Protein AF-A0A192H690-F1 (afdb_monomer)

Structure (mmCIF, N/CA/C/O backbone):
data_AF-A0A192H690-F1
#
_entry.id   AF-A0A192H690-F1
#
loop_
_atom_site.group_PDB
_atom_site.id
_atom_site.type_symbol
_atom_site.label_atom_id
_atom_site.label_alt_id
_atom_site.label_comp_id
_atom_site.label_asym_id
_atom_site.label_entity_id
_atom_site.label_seq_id
_atom_site.pdbx_PDB_ins_code
_atom_site.Cartn_x
_atom_site.Cartn_y
_atom_site.Cartn_z
_atom_site.occupancy
_atom_site.B_iso_or_equiv
_atom_site.auth_seq_id
_atom_site.auth_comp_id
_atom_site.auth_asym_id
_atom_site.auth_atom_id
_atom_site.pdbx_PDB_model_num
ATOM 1 N N . MET A 1 1 ? 21.397 -5.443 -20.633 1.00 35.94 1 MET A N 1
ATOM 2 C CA . MET A 1 1 ? 21.338 -4.663 -19.379 1.00 35.94 1 MET A CA 1
ATOM 3 C C . MET A 1 1 ? 19.950 -4.040 -19.3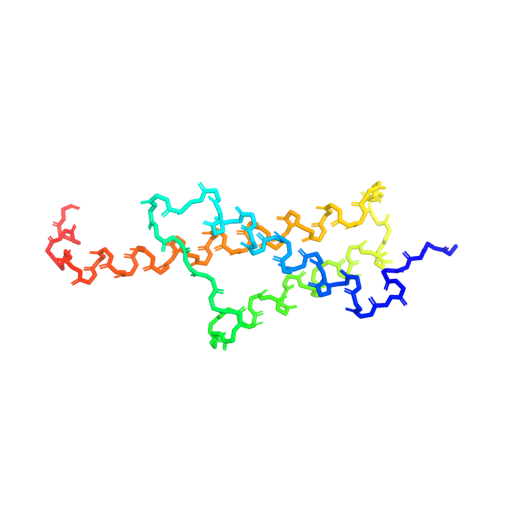19 1.00 35.94 1 MET A C 1
ATOM 5 O O . MET A 1 1 ? 19.660 -3.181 -20.136 1.00 35.94 1 MET A O 1
ATOM 9 N N . VAL A 1 2 ? 19.044 -4.580 -18.500 1.00 40.72 2 VAL A N 1
ATOM 10 C CA . VAL A 1 2 ? 17.648 -4.103 -18.426 1.00 40.72 2 VAL A CA 1
ATOM 11 C C . VAL A 1 2 ? 17.633 -2.851 -17.542 1.00 40.72 2 VAL A C 1
ATOM 13 O O . VAL A 1 2 ? 18.245 -2.898 -16.472 1.00 40.72 2 VAL A O 1
ATOM 16 N N . PRO A 1 3 ? 17.016 -1.729 -17.955 1.00 48.59 3 PRO A N 1
ATOM 17 C CA . PRO A 1 3 ? 17.029 -0.522 -17.147 1.00 48.59 3 PRO A CA 1
ATOM 18 C C . PRO A 1 3 ? 16.196 -0.772 -15.885 1.00 48.59 3 PRO A C 1
ATOM 20 O O . PRO A 1 3 ? 14.987 -0.986 -15.946 1.00 48.59 3 PRO A O 1
ATOM 23 N N . TYR A 1 4 ? 16.855 -0.759 -14.725 1.00 55.16 4 TYR A N 1
ATOM 24 C CA . TYR A 1 4 ? 16.193 -0.470 -13.451 1.00 55.16 4 TYR A CA 1
ATOM 25 C C . TYR A 1 4 ? 15.388 0.828 -13.607 1.00 55.16 4 TYR A C 1
ATOM 27 O O . TYR A 1 4 ? 15.786 1.646 -14.435 1.00 55.16 4 TYR A O 1
ATOM 35 N N . PRO A 1 5 ? 14.309 1.070 -12.837 1.00 56.00 5 PRO A N 1
ATOM 36 C CA . PRO A 1 5 ? 13.691 2.396 -12.806 1.00 56.00 5 PRO A CA 1
ATOM 37 C C . PRO A 1 5 ? 14.802 3.423 -12.550 1.00 56.00 5 PRO A C 1
ATOM 39 O O . PRO A 1 5 ? 15.410 3.440 -11.481 1.00 56.00 5 PRO A O 1
ATOM 42 N N . THR A 1 6 ? 15.158 4.186 -13.584 1.00 54.06 6 THR A N 1
ATOM 43 C CA . THR A 1 6 ? 16.462 4.861 -13.702 1.00 54.06 6 THR A CA 1
ATOM 44 C C . THR A 1 6 ? 16.572 6.089 -12.805 1.00 54.06 6 THR A C 1
ATOM 46 O O . THR A 1 6 ? 17.619 6.728 -12.758 1.00 54.06 6 THR A O 1
ATOM 49 N N . THR A 1 7 ? 15.512 6.414 -12.059 1.00 59.72 7 THR A N 1
ATOM 50 C CA . THR A 1 7 ? 15.476 7.529 -11.117 1.00 59.72 7 THR A CA 1
ATOM 51 C C . THR A 1 7 ? 14.605 7.200 -9.900 1.00 59.72 7 THR A C 1
ATOM 53 O O . THR A 1 7 ? 13.549 6.571 -10.010 1.00 59.72 7 THR A O 1
ATOM 56 N N . ASN A 1 8 ? 15.008 7.696 -8.725 1.00 65.06 8 ASN A N 1
ATOM 57 C CA . ASN A 1 8 ? 14.191 7.666 -7.502 1.00 65.06 8 ASN A CA 1
ATOM 58 C C . ASN A 1 8 ? 12.798 8.303 -7.708 1.00 65.06 8 ASN A C 1
ATOM 60 O O . ASN A 1 8 ? 11.843 7.940 -7.023 1.00 65.06 8 ASN A O 1
ATOM 64 N N . ALA A 1 9 ? 12.670 9.208 -8.685 1.00 71.12 9 ALA A N 1
ATOM 65 C CA . ALA A 1 9 ? 11.421 9.865 -9.051 1.00 71.12 9 ALA A CA 1
ATOM 66 C C . ALA A 1 9 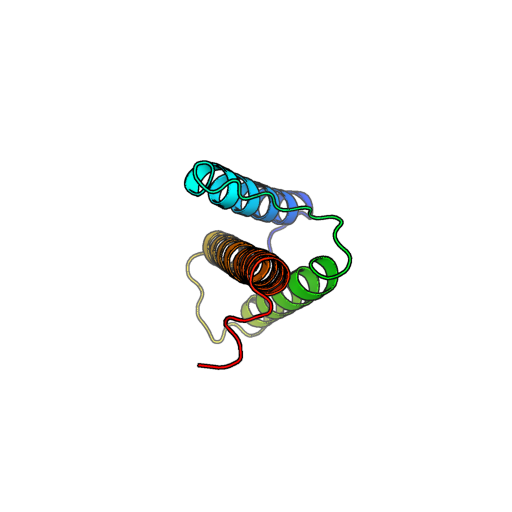? 10.369 8.895 -9.621 1.00 71.12 9 ALA A C 1
ATOM 68 O O . ALA A 1 9 ? 9.202 8.986 -9.245 1.00 71.12 9 ALA A O 1
ATOM 69 N N . ALA A 1 10 ? 10.763 7.928 -10.460 1.00 75.44 10 ALA A N 1
ATOM 70 C CA . ALA A 1 10 ? 9.830 6.951 -11.032 1.00 75.44 10 ALA A CA 1
ATOM 71 C C . ALA A 1 10 ? 9.238 6.024 -9.953 1.00 75.44 10 ALA A C 1
ATOM 73 O O . ALA A 1 10 ? 8.028 5.814 -9.893 1.00 75.44 10 ALA A O 1
ATOM 74 N N . LEU A 1 11 ? 10.079 5.533 -9.033 1.00 81.50 11 LEU A N 1
ATOM 75 C CA . LEU A 1 11 ? 9.648 4.732 -7.878 1.00 81.50 11 LEU A CA 1
ATOM 76 C C . LEU A 1 11 ? 8.612 5.478 -7.033 1.00 81.50 11 LEU A C 1
ATOM 78 O O . LEU A 1 11 ? 7.556 4.931 -6.716 1.00 81.50 11 LEU A O 1
ATOM 82 N N . HIS A 1 12 ? 8.909 6.734 -6.696 1.00 85.69 12 HIS A N 1
ATOM 83 C CA . HIS A 1 12 ? 8.014 7.574 -5.913 1.00 85.69 12 HIS A CA 1
ATOM 84 C C . HIS A 1 12 ? 6.678 7.803 -6.636 1.00 85.69 12 HIS A C 1
ATOM 86 O O . HIS A 1 12 ? 5.618 7.642 -6.033 1.00 85.69 12 HIS A O 1
ATOM 92 N N . TRP A 1 13 ? 6.714 8.079 -7.943 1.00 86.75 13 TRP A N 1
ATOM 93 C CA . TRP A 1 13 ? 5.515 8.284 -8.754 1.00 86.75 13 TRP A CA 1
ATOM 94 C C . TRP A 1 13 ? 4.586 7.060 -8.763 1.00 86.75 13 TRP A C 1
ATOM 96 O O . TRP A 1 13 ? 3.387 7.206 -8.529 1.00 86.75 13 TRP A O 1
ATOM 106 N N . HIS A 1 14 ? 5.114 5.843 -8.948 1.00 88.88 14 HIS A N 1
ATOM 107 C CA . HIS A 1 14 ? 4.286 4.628 -8.938 1.00 88.88 14 HIS A CA 1
ATOM 108 C C . HIS A 1 14 ? 3.646 4.354 -7.573 1.00 88.88 14 HIS A C 1
ATOM 110 O O . HIS A 1 14 ? 2.499 3.909 -7.517 1.00 88.88 14 HIS A O 1
ATOM 116 N N . ILE A 1 15 ? 4.363 4.630 -6.479 1.00 90.88 15 ILE A N 1
ATOM 117 C CA . ILE A 1 15 ? 3.845 4.480 -5.112 1.00 90.88 15 ILE A CA 1
ATOM 118 C C . ILE A 1 15 ? 2.703 5.469 -4.869 1.00 90.88 15 ILE A C 1
ATOM 120 O O . ILE A 1 15 ? 1.630 5.071 -4.415 1.00 90.88 15 ILE A O 1
ATOM 124 N N . LEU A 1 16 ? 2.906 6.744 -5.214 1.00 93.88 16 LEU A N 1
ATOM 125 C CA . LEU A 1 16 ? 1.876 7.772 -5.070 1.00 93.88 16 LEU A CA 1
ATOM 126 C C . LEU A 1 16 ? 0.651 7.486 -5.943 1.00 93.88 16 LEU A C 1
ATOM 128 O O . LEU A 1 16 ? -0.479 7.655 -5.491 1.00 93.88 16 LEU A O 1
ATOM 132 N N . ASN A 1 17 ? 0.854 7.007 -7.171 1.00 93.19 17 ASN A N 1
ATOM 133 C CA . ASN A 1 17 ? -0.244 6.654 -8.064 1.00 93.19 17 ASN A CA 1
ATOM 134 C C . ASN A 1 17 ? -1.035 5.440 -7.536 1.00 93.19 17 ASN A C 1
ATOM 136 O O . ASN A 1 17 ? -2.266 5.434 -7.553 1.00 93.19 17 ASN A O 1
ATOM 140 N N . ALA A 1 18 ? -0.343 4.429 -6.997 1.00 94.56 18 ALA A N 1
ATOM 141 C CA . ALA A 1 18 ? -0.983 3.284 -6.352 1.00 94.56 18 ALA A CA 1
ATOM 142 C C . ALA A 1 18 ? -1.842 3.713 -5.153 1.00 94.56 18 ALA A C 1
ATOM 144 O O . ALA A 1 18 ? -2.990 3.276 -5.049 1.00 94.56 18 ALA A O 1
ATOM 145 N N . LYS A 1 19 ? -1.316 4.607 -4.302 1.00 95.19 19 LYS A N 1
ATOM 146 C CA . LYS A 1 19 ? -2.059 5.231 -3.197 1.00 95.19 19 LYS A CA 1
ATOM 147 C C . LYS A 1 19 ? -3.310 5.936 -3.713 1.00 95.19 19 LYS A C 1
ATOM 149 O O . LYS A 1 19 ? -4.412 5.602 -3.289 1.00 95.19 19 LYS A O 1
ATOM 154 N N . TYR A 1 20 ? -3.140 6.854 -4.665 1.00 95.06 20 TYR A N 1
ATOM 155 C CA . TYR A 1 20 ? -4.239 7.640 -5.223 1.00 95.06 20 TYR A CA 1
ATOM 156 C C . TYR A 1 20 ? -5.361 6.751 -5.764 1.00 95.06 20 TYR A C 1
ATOM 158 O O . TYR A 1 20 ? -6.533 7.021 -5.517 1.00 95.06 20 TYR A O 1
ATOM 166 N N . ARG A 1 21 ? -5.029 5.664 -6.474 1.00 93.69 21 ARG A N 1
ATOM 167 C CA . ARG A 1 21 ? -6.053 4.753 -6.998 1.00 93.69 21 ARG A CA 1
ATOM 168 C C . ARG A 1 21 ? -6.808 4.023 -5.891 1.00 93.69 21 ARG A C 1
ATOM 170 O O . ARG A 1 21 ? -8.018 3.884 -6.020 1.00 93.69 21 ARG A O 1
ATOM 177 N N . VAL A 1 22 ? -6.125 3.559 -4.845 1.00 94.06 22 VAL A N 1
ATOM 178 C CA . VAL A 1 22 ? -6.773 2.870 -3.716 1.00 94.06 22 VAL A CA 1
ATOM 179 C C . VAL A 1 22 ? -7.720 3.823 -2.980 1.00 94.06 22 VAL A C 1
ATOM 181 O O . VAL A 1 22 ? -8.893 3.497 -2.821 1.00 94.06 22 VAL A O 1
ATOM 184 N N . GLU A 1 23 ? -7.259 5.026 -2.634 1.00 95.12 23 GLU A N 1
ATOM 185 C CA . GLU A 1 23 ? -8.087 6.043 -1.962 1.00 95.12 23 GLU A CA 1
ATOM 186 C C . GLU A 1 23 ? -9.267 6.495 -2.835 1.00 95.12 23 GLU A C 1
ATOM 188 O O . GLU A 1 23 ? -10.387 6.639 -2.355 1.00 95.12 23 GLU A O 1
ATOM 193 N N . LYS A 1 24 ? -9.046 6.689 -4.142 1.00 95.25 24 LYS A N 1
ATOM 194 C CA . LYS A 1 24 ? -10.107 7.096 -5.072 1.00 95.25 24 LYS A CA 1
ATOM 195 C C . LYS A 1 24 ? -11.166 6.012 -5.264 1.00 95.25 24 LYS A C 1
ATOM 197 O O . LYS A 1 24 ? -12.346 6.341 -5.335 1.00 95.25 24 LYS A O 1
ATOM 202 N N . TYR A 1 25 ? -10.749 4.755 -5.422 1.00 92.75 25 TYR A N 1
ATOM 203 C CA . TYR A 1 25 ? -11.657 3.647 -5.731 1.00 92.75 25 TYR A CA 1
ATOM 204 C C . TYR A 1 25 ? -12.508 3.240 -4.526 1.00 92.75 25 TYR A C 1
ATOM 206 O O . TYR A 1 25 ? -13.634 2.799 -4.707 1.00 92.75 25 TYR A O 1
ATOM 214 N N . HIS A 1 26 ? -11.983 3.431 -3.318 1.00 91.38 26 HIS A N 1
ATOM 215 C CA . HIS A 1 26 ? -12.647 3.080 -2.066 1.00 91.38 26 HIS A CA 1
ATOM 216 C C . HIS A 1 26 ? -13.009 4.323 -1.235 1.00 91.38 26 HIS A C 1
ATOM 218 O O . HIS A 1 26 ? -12.996 4.316 -0.002 1.00 91.38 2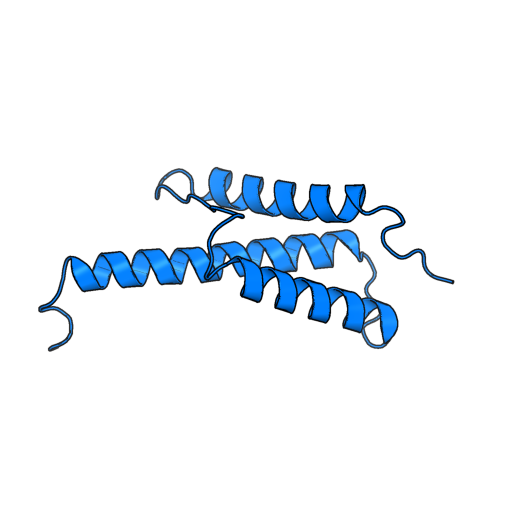6 HIS A O 1
ATOM 224 N N . LYS A 1 27 ? -13.295 5.434 -1.920 1.00 91.81 27 LYS A N 1
ATOM 225 C CA . LYS A 1 27 ? -13.653 6.705 -1.281 1.00 91.81 27 LYS A CA 1
ATOM 226 C C . LYS A 1 27 ? -14.960 6.597 -0.489 1.00 91.81 27 LYS A C 1
ATOM 228 O O . LYS A 1 27 ? -15.123 7.272 0.521 1.00 91.81 27 LYS A O 1
ATOM 233 N N . ASP A 1 28 ? -15.878 5.763 -0.960 1.00 92.44 28 ASP A N 1
ATOM 234 C CA . ASP A 1 28 ? -17.182 5.475 -0.364 1.00 92.44 28 ASP A CA 1
ATOM 235 C C . ASP A 1 28 ? -17.080 4.890 1.050 1.00 92.44 28 ASP A C 1
ATOM 237 O O . ASP A 1 28 ? -17.887 5.232 1.910 1.00 92.44 28 ASP A O 1
ATOM 241 N N . ILE A 1 29 ? -16.049 4.084 1.309 1.00 89.75 29 ILE A N 1
ATOM 242 C CA . ILE A 1 29 ? -15.772 3.496 2.629 1.00 89.75 29 ILE A CA 1
ATOM 243 C C . ILE A 1 29 ? -14.702 4.268 3.418 1.00 89.75 29 ILE A C 1
ATOM 245 O O . ILE A 1 29 ? -14.233 3.793 4.450 1.00 89.75 29 ILE A O 1
ATOM 249 N N . GLY A 1 30 ? -14.297 5.449 2.939 1.00 91.44 30 GLY A N 1
ATOM 250 C CA . GLY A 1 30 ? -13.395 6.347 3.659 1.00 91.44 30 GLY A CA 1
ATOM 251 C C . GLY A 1 30 ? -11.936 5.888 3.741 1.00 91.44 30 GLY A C 1
ATOM 252 O O . GLY A 1 30 ? -11.275 6.195 4.730 1.00 91.44 30 GLY A O 1
ATOM 253 N N . VAL A 1 31 ? -11.413 5.170 2.738 1.00 93.31 31 VAL A N 1
ATOM 254 C CA . VAL A 1 31 ? -10.001 4.736 2.746 1.00 93.31 31 VAL A CA 1
ATOM 255 C C . VAL A 1 31 ? -9.041 5.922 2.748 1.00 93.31 31 VAL A C 1
ATOM 257 O O . VAL A 1 31 ? -9.080 6.761 1.846 1.00 93.31 31 VAL A O 1
ATOM 260 N N . ILE A 1 32 ? -8.119 5.934 3.714 1.00 93.88 32 ILE A N 1
ATOM 261 C CA . ILE A 1 32 ? -7.027 6.910 3.817 1.00 93.88 32 ILE A CA 1
ATOM 262 C C . ILE A 1 32 ? -5.714 6.160 4.052 1.00 93.88 32 ILE A C 1
ATOM 264 O O . ILE A 1 32 ? -5.618 5.341 4.963 1.00 93.88 32 ILE A O 1
ATOM 268 N N . ILE A 1 33 ? -4.686 6.439 3.245 1.00 95.56 33 ILE A N 1
ATOM 269 C CA . ILE A 1 33 ? -3.382 5.769 3.348 1.00 95.56 33 ILE A CA 1
ATOM 270 C C . ILE A 1 33 ? -2.303 6.763 3.828 1.00 95.56 33 ILE A C 1
ATOM 272 O O . ILE A 1 33 ? -1.719 7.483 3.009 1.00 95.56 33 ILE A O 1
ATOM 276 N N . PRO A 1 34 ? -1.994 6.809 5.135 1.00 94.62 34 PRO A N 1
ATOM 277 C CA . PRO A 1 34 ? -0.903 7.618 5.682 1.00 94.62 34 PRO A CA 1
ATOM 278 C C . PRO A 1 34 ? 0.462 6.977 5.386 1.00 94.62 34 PRO A C 1
ATOM 280 O O . PRO A 1 34 ? 0.883 6.036 6.050 1.00 94.62 34 PRO A O 1
A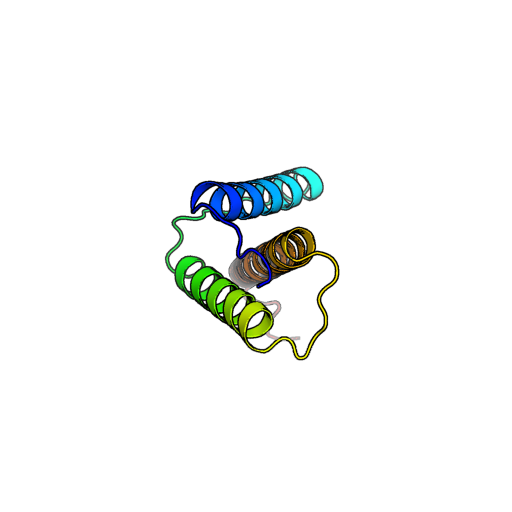TOM 283 N N . LEU A 1 35 ? 1.183 7.466 4.369 1.00 93.44 35 LEU A N 1
ATOM 284 C CA . LEU A 1 35 ? 2.497 6.910 3.981 1.00 93.44 35 LEU A CA 1
ATOM 285 C C . LEU A 1 35 ? 3.587 7.080 5.053 1.00 93.44 35 LEU A C 1
ATOM 287 O O . LEU A 1 35 ? 4.645 6.453 4.972 1.00 93.44 35 LEU A O 1
ATOM 291 N N . ASP A 1 36 ? 3.354 7.951 6.027 1.00 93.50 36 ASP A N 1
ATOM 292 C CA . ASP A 1 36 ? 4.215 8.217 7.168 1.00 93.50 36 ASP A CA 1
ATOM 293 C C . ASP A 1 36 ? 3.924 7.328 8.390 1.00 93.50 36 ASP A C 1
ATOM 295 O O . ASP A 1 36 ? 4.713 7.354 9.338 1.00 93.50 36 ASP A O 1
ATOM 299 N N . ASP A 1 37 ? 2.883 6.495 8.335 1.00 95.25 37 ASP A N 1
ATOM 300 C CA . ASP A 1 37 ? 2.498 5.564 9.397 1.00 95.25 37 ASP A CA 1
ATOM 301 C C . ASP A 1 37 ? 3.612 4.562 9.746 1.00 95.25 37 ASP A C 1
ATOM 303 O O . ASP A 1 37 ? 4.282 3.984 8.878 1.00 95.25 37 ASP A O 1
ATOM 307 N N . GLU A 1 38 ? 3.822 4.366 11.049 1.00 95.50 38 GLU A N 1
ATOM 308 C CA . GLU A 1 38 ? 4.912 3.550 11.588 1.00 95.50 38 GLU A CA 1
ATOM 309 C C . GLU A 1 38 ? 4.750 2.055 11.287 1.00 95.50 38 GLU A C 1
ATOM 311 O O . GLU A 1 38 ? 5.751 1.358 11.108 1.00 95.50 38 GLU A O 1
ATOM 316 N N . GLU A 1 39 ? 3.517 1.555 11.165 1.00 94.25 39 GLU A N 1
ATOM 317 C CA . GLU A 1 39 ? 3.254 0.168 10.782 1.00 94.25 39 GLU A CA 1
ATOM 318 C C . GLU A 1 39 ? 3.326 -0.030 9.260 1.00 94.25 39 GLU A C 1
ATOM 320 O O . GLU A 1 39 ? 3.681 -1.115 8.788 1.00 94.25 39 GLU A O 1
ATOM 325 N N . LEU A 1 40 ? 3.012 1.000 8.467 1.00 95.31 40 LEU A N 1
ATOM 326 C CA . LEU A 1 40 ? 3.019 0.924 7.005 1.00 95.31 40 LEU A CA 1
ATOM 327 C C . LEU A 1 40 ? 4.431 1.020 6.404 1.00 95.31 40 LEU A C 1
ATOM 329 O O . LEU A 1 40 ? 4.769 0.256 5.491 1.00 95.31 40 LEU A O 1
ATOM 333 N N . LYS A 1 41 ? 5.294 1.900 6.928 1.00 94.56 41 LYS A N 1
ATOM 334 C CA . LYS A 1 41 ? 6.698 2.068 6.491 1.00 94.56 41 LYS A CA 1
ATOM 335 C C . LYS A 1 41 ? 7.490 0.754 6.354 1.00 94.56 41 LYS A C 1
ATOM 337 O O . LYS A 1 41 ? 8.101 0.530 5.294 1.00 94.56 41 LYS A O 1
ATOM 342 N N . PRO A 1 42 ? 7.516 -0.151 7.355 1.00 95.31 42 PRO A N 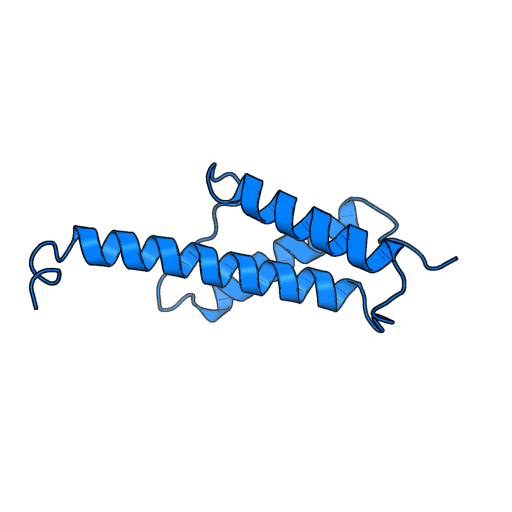1
ATOM 343 C CA . PRO A 1 42 ? 8.244 -1.412 7.231 1.00 95.31 42 PRO A CA 1
ATOM 344 C C . PRO A 1 42 ? 7.626 -2.343 6.178 1.00 95.31 42 PRO A C 1
ATOM 346 O O . PRO A 1 42 ? 8.360 -3.047 5.476 1.00 95.31 42 PRO A O 1
ATOM 349 N N . LEU A 1 43 ? 6.300 -2.319 5.997 1.00 95.50 43 LEU A N 1
ATOM 350 C CA . LEU A 1 43 ? 5.608 -3.108 4.974 1.00 95.50 43 LEU A CA 1
ATOM 351 C C . LEU A 1 43 ? 5.967 -2.634 3.561 1.00 95.50 43 LEU A C 1
ATOM 353 O O . LEU A 1 43 ? 6.313 -3.454 2.705 1.00 95.50 43 LEU A O 1
ATOM 357 N N . MET A 1 44 ? 5.976 -1.319 3.332 1.00 94.38 44 MET A N 1
ATOM 358 C CA . MET A 1 44 ? 6.427 -0.723 2.072 1.00 94.38 44 MET A CA 1
ATOM 359 C C . MET A 1 44 ? 7.888 -1.071 1.779 1.00 94.38 44 MET A C 1
ATOM 361 O O . MET A 1 44 ? 8.221 -1.484 0.668 1.00 94.38 44 MET A O 1
ATOM 365 N N . THR A 1 45 ? 8.759 -0.990 2.787 1.00 93.75 45 THR A N 1
ATOM 366 C CA . THR A 1 45 ? 10.180 -1.348 2.655 1.00 93.75 45 THR A CA 1
ATOM 367 C C . THR A 1 45 ? 10.354 -2.818 2.261 1.00 93.75 45 THR A C 1
ATOM 369 O O . THR A 1 45 ? 11.148 -3.147 1.373 1.00 93.75 45 THR A O 1
ATOM 372 N N . LYS A 1 46 ? 9.575 -3.723 2.868 1.00 94.25 46 LYS A N 1
ATOM 373 C CA . LYS A 1 46 ? 9.563 -5.152 2.520 1.00 94.25 46 LYS A CA 1
ATOM 374 C C . LYS A 1 46 ? 9.064 -5.382 1.090 1.00 94.25 46 LYS A C 1
ATOM 376 O O . LYS A 1 46 ? 9.661 -6.178 0.361 1.00 94.25 46 LYS A O 1
ATOM 381 N N . ALA A 1 47 ? 8.014 -4.675 0.674 1.00 91.88 47 ALA A N 1
ATOM 382 C CA . ALA A 1 47 ? 7.481 -4.736 -0.684 1.00 91.88 47 ALA A CA 1
ATOM 383 C C . ALA A 1 47 ? 8.508 -4.256 -1.724 1.00 91.88 47 ALA A C 1
ATOM 385 O O . ALA A 1 47 ? 8.753 -4.954 -2.709 1.00 91.88 47 ALA A O 1
ATOM 386 N N . LEU A 1 48 ? 9.186 -3.134 -1.463 1.00 91.38 48 LEU A N 1
ATOM 387 C CA . LEU A 1 48 ? 10.270 -2.621 -2.304 1.00 91.38 48 LEU A CA 1
ATOM 388 C C . LEU A 1 48 ? 11.437 -3.603 -2.396 1.00 91.38 48 LEU A C 1
ATOM 390 O O . LEU A 1 48 ? 11.936 -3.866 -3.488 1.00 91.38 48 LEU A O 1
ATOM 394 N N . ARG A 1 49 ? 11.851 -4.208 -1.277 1.00 90.88 49 ARG A N 1
ATOM 395 C CA . ARG A 1 49 ? 12.909 -5.229 -1.287 1.00 90.88 49 ARG A CA 1
ATOM 396 C C . ARG A 1 49 ? 12.531 -6.417 -2.172 1.00 90.88 49 ARG A C 1
ATOM 398 O O . ARG A 1 49 ? 13.341 -6.848 -2.989 1.00 90.88 49 ARG A O 1
ATOM 405 N N . ARG A 1 50 ? 11.293 -6.916 -2.059 1.00 88.00 50 ARG A N 1
ATOM 406 C CA . ARG A 1 50 ? 10.777 -7.994 -2.920 1.00 88.00 50 ARG A CA 1
ATOM 407 C C . ARG A 1 50 ? 10.776 -7.580 -4.388 1.00 88.00 50 ARG A C 1
ATOM 409 O O . ARG A 1 50 ? 11.186 -8.370 -5.233 1.00 88.00 50 ARG A O 1
ATOM 416 N N . TYR A 1 51 ? 10.339 -6.359 -4.679 1.00 86.81 51 TYR A N 1
ATOM 417 C CA . TYR A 1 51 ? 10.359 -5.793 -6.021 1.00 86.81 51 TYR A CA 1
ATOM 418 C C . TYR A 1 51 ? 11.772 -5.806 -6.615 1.00 86.81 51 TYR A C 1
ATOM 420 O O . TYR A 1 51 ? 11.991 -6.437 -7.647 1.00 86.81 51 TYR A O 1
ATOM 428 N N . PHE A 1 52 ? 12.753 -5.221 -5.923 1.00 86.00 52 PHE A N 1
ATOM 429 C CA . PHE A 1 52 ? 14.130 -5.179 -6.414 1.00 86.00 52 PHE A CA 1
ATOM 430 C C . PHE A 1 52 ? 14.766 -6.566 -6.552 1.00 86.00 52 PHE A C 1
ATOM 432 O O . PHE A 1 52 ? 15.544 -6.781 -7.477 1.00 86.00 52 PHE A O 1
ATOM 439 N N . ASN A 1 53 ? 14.438 -7.518 -5.676 1.00 86.44 53 ASN A N 1
ATOM 440 C CA . ASN A 1 53 ? 14.941 -8.889 -5.796 1.00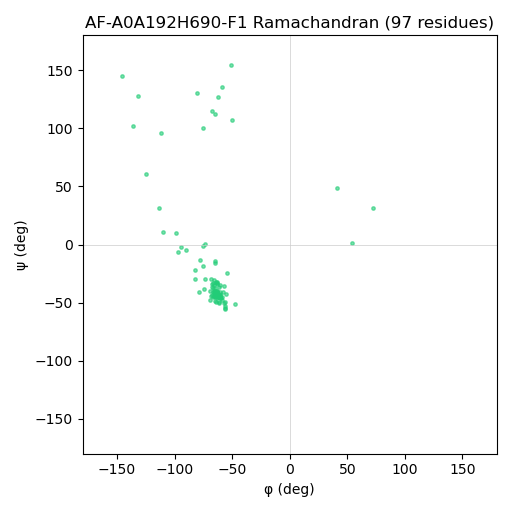 86.44 53 ASN A CA 1
ATOM 441 C C . ASN A 1 53 ? 14.447 -9.566 -7.077 1.00 86.44 53 ASN A C 1
ATOM 443 O O . ASN A 1 53 ? 15.236 -10.198 -7.769 1.00 86.44 53 ASN A O 1
ATOM 447 N N . VAL A 1 54 ? 13.172 -9.380 -7.423 1.00 82.62 54 VAL A N 1
ATOM 448 C CA . VAL A 1 54 ? 12.601 -9.927 -8.660 1.00 82.62 54 VAL A CA 1
ATOM 449 C C . VAL A 1 54 ? 13.224 -9.291 -9.906 1.00 82.62 54 VAL A C 1
ATOM 451 O O . VAL A 1 54 ? 13.429 -9.980 -10.902 1.00 82.62 54 VAL A O 1
ATOM 454 N N . LEU A 1 55 ? 13.570 -8.002 -9.850 1.00 80.62 55 LEU A N 1
ATOM 455 C CA . LEU A 1 55 ? 14.298 -7.351 -10.944 1.00 80.62 55 LEU A CA 1
ATOM 456 C C . LEU A 1 55 ? 15.717 -7.887 -11.112 1.00 80.62 55 LEU A C 1
ATOM 458 O O . LEU A 1 55 ? 16.187 -8.019 -12.237 1.00 80.62 55 LEU A O 1
ATOM 462 N N . ARG A 1 56 ? 16.392 -8.200 -10.002 1.00 79.81 56 ARG A N 1
ATOM 463 C CA . ARG A 1 56 ? 17.763 -8.720 -10.021 1.00 79.81 56 ARG A CA 1
ATOM 464 C C . ARG A 1 56 ? 17.843 -10.172 -10.467 1.00 79.81 56 ARG A C 1
ATOM 466 O O . ARG A 1 56 ? 18.795 -10.516 -11.156 1.00 79.81 56 ARG A O 1
ATOM 473 N N . SER A 1 57 ? 16.890 -11.018 -10.069 1.00 74.94 57 SER A N 1
ATOM 474 C CA . SER A 1 57 ? 16.997 -12.458 -10.324 1.00 74.94 57 SER A CA 1
ATOM 475 C C . SER A 1 57 ? 16.720 -12.844 -11.778 1.00 74.94 57 SER A C 1
ATOM 477 O O . SER A 1 57 ? 17.101 -13.933 -12.187 1.00 74.94 57 SER A O 1
ATOM 479 N N . ASN A 1 58 ? 16.065 -11.988 -12.576 1.00 68.06 58 ASN A N 1
ATOM 480 C CA . ASN A 1 58 ? 15.601 -12.281 -13.945 1.00 68.06 58 ASN A CA 1
ATOM 481 C C . ASN A 1 58 ? 14.718 -13.557 -14.075 1.00 68.06 58 ASN A C 1
ATOM 483 O O . ASN A 1 58 ? 14.236 -13.878 -15.160 1.00 68.06 58 ASN A O 1
ATOM 487 N N . GLU A 1 59 ? 14.424 -14.256 -12.972 1.00 61.72 59 GLU A N 1
ATOM 488 C CA . GLU A 1 59 ? 13.708 -15.541 -12.930 1.00 61.72 59 GLU A CA 1
ATOM 489 C C . GLU A 1 59 ? 12.257 -15.428 -13.394 1.00 61.72 59 GLU A C 1
ATOM 491 O O . GLU A 1 59 ? 11.699 -16.375 -13.935 1.00 61.72 59 GLU A O 1
ATOM 496 N N . LYS A 1 60 ? 11.621 -14.271 -13.179 1.00 66.06 60 LYS A N 1
ATOM 497 C CA . LYS A 1 60 ? 10.185 -14.093 -13.448 1.00 66.06 60 LYS A CA 1
ATOM 498 C C . LYS A 1 60 ? 9.855 -13.506 -14.816 1.00 66.06 60 LYS A C 1
ATOM 500 O O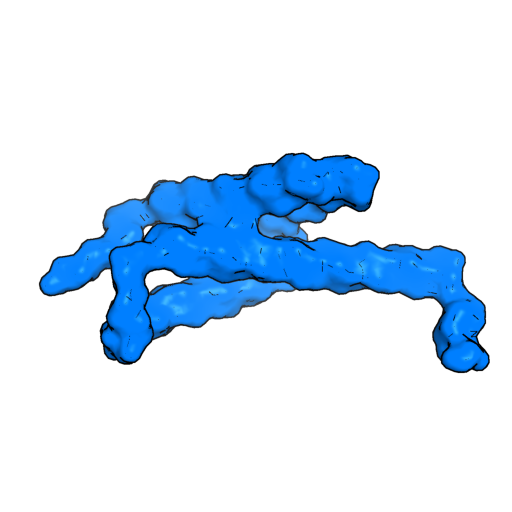 . LYS A 1 60 ? 8.674 -13.327 -15.094 1.00 66.06 60 LYS A O 1
ATOM 505 N N . HIS A 1 61 ? 10.863 -13.173 -15.632 1.00 72.06 61 HIS A N 1
ATOM 506 C CA . HIS A 1 61 ? 10.702 -12.571 -16.967 1.00 72.06 61 HIS A CA 1
ATOM 507 C C . HIS A 1 61 ? 9.596 -11.497 -16.985 1.00 72.06 61 HIS A C 1
ATOM 509 O O . HIS A 1 61 ? 8.666 -11.529 -17.797 1.00 72.06 61 HIS A O 1
ATOM 515 N N . ILE A 1 62 ? 9.644 -10.575 -16.015 1.00 74.19 62 ILE A N 1
ATOM 516 C CA . ILE A 1 62 ? 8.601 -9.563 -15.856 1.00 74.19 62 ILE A CA 1
ATOM 517 C C . ILE A 1 62 ? 8.608 -8.656 -17.082 1.00 74.19 62 ILE A C 1
ATOM 519 O O . ILE A 1 62 ? 9.537 -7.881 -17.289 1.00 74.19 62 ILE A O 1
ATOM 523 N N . LYS A 1 63 ? 7.533 -8.739 -17.871 1.00 75.69 63 LYS A N 1
ATOM 524 C CA . LYS A 1 63 ? 7.366 -7.965 -19.108 1.00 75.69 63 LYS A CA 1
ATOM 525 C C . LYS A 1 63 ? 7.206 -6.466 -18.853 1.00 75.69 63 LYS A C 1
ATOM 527 O O . LYS A 1 63 ? 7.649 -5.664 -19.662 1.00 75.69 63 LYS A O 1
ATOM 532 N N . ASN A 1 64 ? 6.561 -6.090 -17.744 1.00 83.06 64 ASN A N 1
ATOM 533 C CA . ASN A 1 64 ? 6.369 -4.696 -17.351 1.00 83.06 64 ASN A CA 1
ATOM 534 C C . ASN A 1 64 ? 6.638 -4.522 -15.851 1.00 83.06 64 ASN A C 1
ATOM 536 O O . ASN A 1 64 ? 5.828 -4.870 -14.990 1.00 83.06 64 ASN A O 1
ATOM 540 N N . VAL A 1 65 ? 7.825 -4.001 -15.575 1.00 75.50 65 VAL A N 1
ATOM 541 C CA . VAL A 1 65 ? 8.371 -3.787 -14.237 1.00 75.50 65 VAL A CA 1
ATOM 542 C C . VAL A 1 65 ? 7.578 -2.732 -13.458 1.00 75.50 65 VAL A C 1
ATOM 544 O O . VA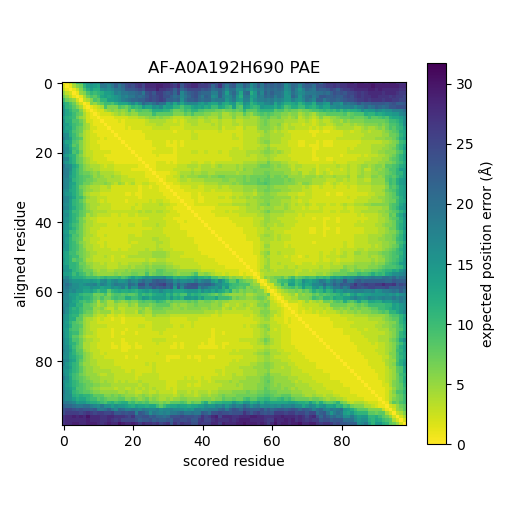L A 1 65 ? 7.278 -2.926 -12.281 1.00 75.50 65 VAL A O 1
ATOM 547 N N . GLU A 1 66 ? 7.165 -1.660 -14.126 1.00 75.81 66 GLU A N 1
ATOM 548 C CA . GLU A 1 66 ? 6.411 -0.555 -13.530 1.00 75.81 66 GLU A CA 1
ATOM 549 C C . GLU A 1 66 ? 5.028 -1.003 -13.042 1.00 75.81 66 GLU A C 1
ATOM 551 O O . GLU A 1 66 ? 4.649 -0.749 -11.896 1.00 75.81 66 GLU A O 1
ATOM 556 N N . ASN A 1 67 ? 4.311 -1.771 -13.866 1.00 85.06 67 ASN A N 1
ATOM 557 C CA . ASN A 1 67 ? 3.019 -2.350 -13.496 1.00 85.06 67 ASN A CA 1
ATOM 558 C C . ASN A 1 67 ? 3.141 -3.338 -12.334 1.00 85.06 67 ASN A C 1
ATOM 560 O O . ASN A 1 67 ? 2.232 -3.439 -11.508 1.00 85.06 67 ASN A O 1
ATOM 564 N N . TYR A 1 68 ? 4.263 -4.054 -12.242 1.00 85.94 68 TYR A N 1
ATOM 565 C CA . TYR A 1 68 ? 4.507 -4.966 -11.133 1.00 85.94 68 TYR A CA 1
ATOM 566 C C . TYR A 1 68 ? 4.701 -4.217 -9.807 1.00 85.94 68 TYR A C 1
ATOM 568 O O . TYR A 1 68 ? 4.106 -4.608 -8.797 1.00 85.94 68 TYR A O 1
ATOM 576 N N . LEU A 1 69 ? 5.475 -3.124 -9.795 1.00 88.69 69 LEU A N 1
ATOM 577 C CA . LEU A 1 69 ? 5.617 -2.279 -8.603 1.00 88.69 69 LEU A CA 1
ATOM 578 C C . LEU A 1 69 ? 4.278 -1.671 -8.193 1.00 88.69 69 LEU A C 1
ATOM 580 O O . LEU A 1 69 ? 3.885 -1.761 -7.031 1.00 88.69 69 LEU A O 1
ATOM 584 N N . TYR A 1 70 ? 3.584 -1.079 -9.159 1.00 90.75 70 TYR A N 1
ATOM 585 C CA . TYR A 1 70 ? 2.294 -0.448 -8.949 1.00 90.75 70 TYR A CA 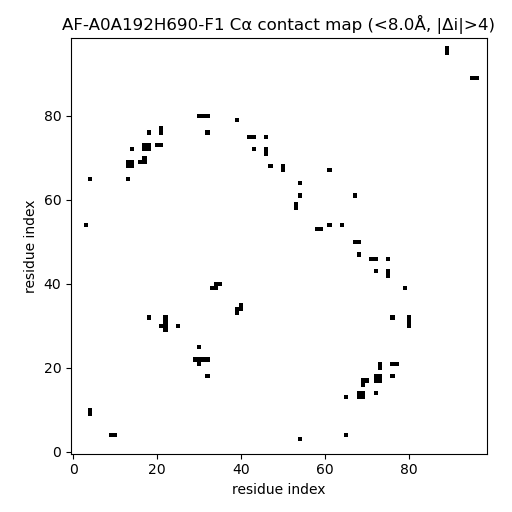1
ATOM 586 C C . TYR A 1 70 ? 1.281 -1.426 -8.345 1.00 90.75 70 TYR A C 1
ATOM 588 O O . TYR A 1 70 ? 0.753 -1.163 -7.267 1.00 90.75 70 TYR A O 1
ATOM 596 N N . GLY A 1 71 ? 1.081 -2.597 -8.960 1.00 91.06 71 GLY A N 1
ATOM 597 C CA . GLY A 1 71 ? 0.174 -3.622 -8.438 1.00 91.06 71 GLY A CA 1
ATOM 598 C C . GLY A 1 71 ? 0.589 -4.143 -7.058 1.00 91.06 71 GLY A C 1
ATOM 599 O O . GLY A 1 71 ? -0.261 -4.372 -6.198 1.00 91.06 71 GLY A O 1
ATOM 600 N N . THR A 1 72 ? 1.896 -4.264 -6.801 1.00 92.50 72 THR A N 1
ATOM 601 C CA . THR A 1 72 ? 2.410 -4.648 -5.476 1.00 92.50 72 THR A CA 1
ATOM 602 C C . THR A 1 72 ? 2.034 -3.617 -4.411 1.00 92.50 72 THR A C 1
ATOM 604 O O . THR A 1 72 ? 1.575 -3.999 -3.335 1.00 92.50 72 THR A O 1
ATOM 607 N N . MET A 1 73 ? 2.195 -2.324 -4.706 1.00 95.00 73 MET A N 1
ATOM 608 C CA . MET A 1 73 ? 1.856 -1.237 -3.784 1.00 95.00 73 MET A CA 1
ATOM 609 C C . MET A 1 73 ? 0.347 -1.110 -3.575 1.00 95.00 73 MET A C 1
ATOM 611 O O . MET A 1 73 ? -0.095 -0.946 -2.443 1.00 95.00 73 MET A O 1
ATOM 615 N N . GLN A 1 74 ? -0.456 -1.269 -4.629 1.00 94.69 74 GLN A N 1
ATOM 616 C CA . GLN A 1 74 ? -1.913 -1.274 -4.497 1.00 94.69 74 GLN A CA 1
ATOM 617 C C . GLN A 1 74 ? -2.405 -2.376 -3.555 1.00 94.69 74 GLN A C 1
ATOM 619 O O . GLN A 1 74 ? -3.187 -2.107 -2.645 1.00 94.69 74 GLN A O 1
ATOM 624 N N . ASN A 1 75 ? -1.908 -3.603 -3.739 1.00 93.44 75 ASN A N 1
ATOM 625 C CA . ASN A 1 75 ? -2.274 -4.729 -2.883 1.00 93.44 75 ASN A CA 1
ATOM 626 C C . ASN A 1 75 ? -1.833 -4.503 -1.434 1.00 93.44 75 ASN A C 1
ATOM 628 O O . ASN A 1 75 ? -2.584 -4.801 -0.510 1.00 93.44 75 ASN A O 1
ATOM 632 N N . LEU A 1 76 ? -0.629 -3.959 -1.234 1.00 96.44 76 LEU A N 1
ATOM 633 C CA . LEU A 1 76 ? -0.111 -3.615 0.088 1.00 96.44 76 LEU A CA 1
ATOM 634 C C . LEU A 1 76 ? -1.048 -2.648 0.823 1.00 96.44 76 LEU A C 1
ATOM 636 O O . LEU A 1 76 ? -1.415 -2.910 1.966 1.00 96.44 76 LEU A O 1
ATOM 640 N N . PHE A 1 77 ? -1.439 -1.555 0.163 1.00 96.62 77 PHE A N 1
ATOM 641 C CA . PHE A 1 77 ? -2.304 -0.536 0.752 1.00 96.62 77 PHE A CA 1
ATOM 642 C C . PHE A 1 77 ? -3.697 -1.077 1.064 1.00 96.62 77 PHE A C 1
ATOM 644 O O . PHE A 1 77 ? -4.200 -0.834 2.157 1.00 96.62 77 PHE A O 1
ATOM 651 N N . GLY A 1 78 ? -4.282 -1.873 0.163 1.00 94.06 78 GLY A N 1
ATOM 652 C CA . GLY A 1 78 ? -5.573 -2.518 0.414 1.00 94.06 78 GLY A CA 1
ATOM 653 C C . GLY A 1 78 ? -5.534 -3.461 1.621 1.00 94.06 78 GLY A C 1
ATOM 654 O O . GLY A 1 78 ? -6.390 -3.387 2.498 1.00 94.06 78 GLY A O 1
ATOM 655 N N . VAL A 1 79 ? -4.504 -4.309 1.721 1.00 94.50 79 VAL A N 1
ATOM 656 C CA . VAL A 1 79 ? -4.343 -5.234 2.858 1.00 94.50 79 VAL A CA 1
ATOM 657 C C . VAL A 1 79 ? -4.116 -4.484 4.169 1.00 94.50 79 VAL A C 1
ATOM 659 O O . VAL A 1 79 ? -4.708 -4.844 5.187 1.00 94.50 79 VAL A O 1
ATOM 662 N N . TRP A 1 80 ? -3.269 -3.453 4.165 1.00 96.50 80 TRP A N 1
ATOM 663 C CA . TRP A 1 80 ? -3.011 -2.660 5.364 1.00 96.50 80 TRP A CA 1
ATOM 664 C C . TRP A 1 80 ? -4.277 -1.939 5.836 1.00 96.50 80 TRP A C 1
ATOM 666 O O . TRP A 1 80 ? -4.610 -2.037 7.016 1.00 96.50 80 TRP A O 1
ATOM 676 N N . TRP A 1 81 ? -5.029 -1.306 4.928 1.00 95.50 81 TRP A N 1
ATOM 677 C CA . TRP A 1 81 ? -6.276 -0.630 5.289 1.00 95.50 81 TRP A CA 1
ATOM 678 C C . TRP A 1 81 ? -7.320 -1.599 5.843 1.00 95.50 81 TRP A C 1
ATOM 680 O O . TRP A 1 81 ? -7.901 -1.334 6.890 1.00 95.50 81 TRP A O 1
ATOM 690 N N . ASN A 1 82 ? -7.495 -2.765 5.214 1.00 93.38 82 ASN A N 1
ATOM 691 C CA . ASN A 1 82 ? -8.407 -3.794 5.719 1.00 93.38 82 ASN A CA 1
ATOM 692 C C . ASN A 1 82 ? -8.054 -4.221 7.150 1.00 93.38 82 ASN A C 1
ATOM 694 O O . ASN A 1 82 ? -8.945 -4.467 7.958 1.00 93.38 82 ASN A O 1
ATOM 698 N N . LYS A 1 83 ? -6.760 -4.270 7.490 1.00 94.38 83 LYS A N 1
ATOM 699 C CA . LYS A 1 83 ? -6.314 -4.556 8.857 1.00 94.38 83 LYS A CA 1
ATOM 700 C C . LYS A 1 83 ? -6.680 -3.434 9.837 1.00 94.38 83 LYS A C 1
ATOM 702 O O . LYS A 1 83 ? -6.988 -3.735 10.988 1.00 94.38 83 LYS A O 1
ATOM 707 N N . GLN A 1 84 ? -6.635 -2.168 9.418 1.00 94.00 84 GLN A N 1
ATOM 708 C CA . GLN A 1 84 ? -7.081 -1.049 10.259 1.00 94.00 84 GLN A CA 1
ATOM 709 C C . GLN A 1 84 ? -8.600 -1.071 10.439 1.00 94.00 84 GLN A C 1
ATOM 711 O O . GLN A 1 84 ? -9.074 -1.074 11.571 1.00 94.00 84 GLN A O 1
ATOM 716 N N . ALA A 1 85 ? -9.352 -1.236 9.349 1.00 92.38 85 ALA A N 1
ATOM 717 C CA . ALA A 1 85 ? -10.807 -1.347 9.387 1.00 92.38 85 ALA A CA 1
ATOM 718 C C . ALA A 1 85 ? -11.282 -2.513 10.276 1.00 92.38 85 ALA A C 1
ATOM 720 O O . ALA A 1 85 ? -12.214 -2.352 11.059 1.00 92.38 85 ALA A O 1
ATOM 721 N N . ALA A 1 86 ? -10.610 -3.669 10.220 1.00 92.69 86 ALA A N 1
ATOM 722 C CA . ALA A 1 86 ? -10.913 -4.807 11.089 1.00 92.69 86 ALA A CA 1
ATOM 723 C C . ALA A 1 86 ? -10.638 -4.507 12.574 1.00 92.69 86 ALA A C 1
ATOM 725 O O . ALA A 1 86 ? -11.438 -4.880 13.431 1.00 92.69 86 ALA A O 1
ATOM 726 N N . ARG A 1 87 ? -9.539 -3.803 12.887 1.00 92.62 87 ARG A N 1
ATOM 727 C CA . ARG A 1 87 ? -9.229 -3.369 14.261 1.00 92.62 87 ARG A CA 1
ATOM 728 C C . ARG A 1 87 ? -10.264 -2.377 14.787 1.00 92.62 87 ARG A C 1
ATOM 730 O O . ARG A 1 87 ? -10.727 -2.526 15.913 1.00 92.62 87 ARG A O 1
ATOM 737 N N . GLU A 1 88 ? -10.660 -1.403 13.971 1.00 90.75 88 GLU A N 1
ATOM 738 C CA . GLU A 1 88 ? -11.714 -0.450 14.327 1.00 90.75 88 GLU A CA 1
ATOM 739 C C . GLU A 1 88 ? -13.069 -1.131 14.530 1.00 90.75 88 GLU A C 1
ATOM 741 O O . GLU A 1 88 ? -13.799 -0.782 15.459 1.00 90.75 88 GLU A O 1
ATOM 746 N N . TYR A 1 89 ? -13.406 -2.106 13.681 1.00 90.50 89 TYR A N 1
ATOM 747 C CA . TYR A 1 89 ? -14.629 -2.887 13.820 1.00 90.50 89 TYR A CA 1
ATOM 748 C C . TYR A 1 89 ? -14.640 -3.662 15.142 1.00 90.50 89 TYR A C 1
ATOM 750 O O . TYR A 1 89 ? -15.595 -3.523 15.905 1.00 90.50 89 TYR A O 1
ATOM 758 N N . ALA A 1 90 ? -13.569 -4.404 15.445 1.00 90.75 90 ALA A N 1
ATOM 759 C CA . ALA A 1 90 ? -13.443 -5.178 16.682 1.00 90.75 90 ALA A CA 1
ATOM 760 C C . ALA A 1 90 ? -13.500 -4.285 17.935 1.00 90.75 90 ALA A C 1
ATOM 762 O O . ALA A 1 90 ? -14.187 -4.609 18.898 1.00 90.75 90 ALA A O 1
ATOM 763 N N . ALA A 1 91 ? -12.858 -3.111 17.901 1.00 90.69 91 ALA A N 1
ATOM 764 C CA . ALA A 1 91 ? -12.905 -2.150 19.004 1.00 90.69 91 ALA A CA 1
ATOM 765 C C . ALA A 1 91 ? -14.320 -1.595 19.262 1.00 90.69 91 ALA A C 1
ATOM 767 O O . ALA A 1 91 ? -14.667 -1.303 20.406 1.00 90.69 91 ALA A O 1
ATOM 768 N N . LYS A 1 92 ? -15.141 -1.450 18.212 1.00 89.88 92 LYS A N 1
ATOM 769 C CA . LYS A 1 92 ? -16.542 -1.004 18.313 1.00 89.88 92 LYS A CA 1
ATOM 770 C C . LYS A 1 92 ? -17.510 -2.137 18.679 1.00 89.88 92 LYS A C 1
ATOM 772 O O . LYS A 1 92 ? -18.578 -1.848 19.211 1.00 89.88 92 LYS A O 1
ATOM 777 N N . HIS A 1 93 ? -17.133 -3.394 18.438 1.00 87.12 93 HIS A N 1
ATOM 778 C CA . HIS A 1 93 ? -17.955 -4.583 18.690 1.00 87.12 93 HIS A CA 1
ATOM 779 C C . HIS A 1 93 ? -17.229 -5.590 19.603 1.00 87.12 93 HIS A C 1
ATOM 781 O O . HIS A 1 93 ? -17.012 -6.737 19.212 1.00 87.12 93 HIS A O 1
ATOM 787 N N . PRO A 1 94 ? -16.875 -5.212 20.848 1.00 76.88 94 PRO A N 1
ATOM 788 C CA . PRO A 1 94 ? -16.086 -6.067 21.743 1.00 76.88 94 PRO A CA 1
ATOM 789 C C . PRO A 1 94 ? -16.807 -7.361 22.168 1.00 76.88 94 PRO A C 1
ATOM 791 O O . PRO A 1 94 ? -16.177 -8.267 22.705 1.00 76.88 94 PRO A O 1
ATOM 794 N N . ASN A 1 95 ? -18.123 -7.457 21.945 1.00 73.31 95 ASN A N 1
ATOM 795 C CA . ASN A 1 95 ? -18.936 -8.629 22.282 1.00 73.31 95 ASN A CA 1
ATOM 796 C C . ASN A 1 95 ? -19.164 -9.597 21.104 1.00 73.31 95 ASN A C 1
ATOM 798 O O . ASN A 1 95 ? -19.690 -10.682 21.341 1.00 73.31 95 ASN A O 1
ATOM 802 N N . ASP A 1 96 ? -18.750 -9.253 19.877 1.00 64.12 96 ASP A N 1
ATOM 803 C CA . ASP A 1 96 ? -18.870 -10.140 18.704 1.00 64.12 96 ASP A CA 1
ATOM 804 C C . ASP A 1 96 ? -17.788 -11.243 18.688 1.00 64.12 96 ASP A C 1
ATOM 806 O O . ASP A 1 96 ? -17.925 -12.233 17.978 1.00 64.12 96 ASP A O 1
ATOM 810 N N . GLU A 1 97 ? -16.738 -11.135 19.515 1.00 56.53 97 GLU A N 1
ATOM 811 C CA . GLU A 1 97 ? -15.682 -12.159 19.656 1.00 56.53 97 GLU A CA 1
ATOM 812 C C . GLU A 1 97 ? -16.122 -13.425 20.428 1.00 56.53 97 GLU A C 1
ATOM 814 O O . GLU A 1 97 ? -15.317 -14.333 20.632 1.00 56.53 97 GLU A O 1
ATOM 819 N N . ARG A 1 98 ? -17.380 -13.509 20.890 1.00 53.03 98 ARG A N 1
ATOM 820 C CA . ARG A 1 98 ? -17.890 -14.628 21.713 1.00 53.03 98 ARG A CA 1
ATOM 821 C C . ARG A 1 98 ? -18.902 -15.554 21.018 1.00 53.03 98 ARG A C 1
ATOM 823 O O . ARG A 1 98 ? -19.510 -16.363 21.720 1.00 53.03 98 ARG A O 1
ATOM 830 N N . ALA A 1 99 ? -19.095 -15.451 19.703 1.00 46.28 99 ALA A N 1
ATOM 831 C CA . ALA A 1 99 ? -20.024 -16.301 18.944 1.00 46.28 99 ALA A CA 1
ATOM 832 C C . ALA A 1 99 ? -19.312 -17.389 18.128 1.00 46.28 99 ALA A C 1
ATOM 834 O O . ALA A 1 99 ? -18.292 -17.070 17.476 1.00 46.28 99 ALA A O 1
#

Mean predicted aligned error: 7.01 Å

Sequence (99 aa):
MVPYPTTNAALHWHILNAKYRVEKYHKDIGVIIPLDDEELKPLMTKALRRYFNVLRSNEKHIKNVENYLYGTMQNLFGVWWNKQAAREYAAKHPNDERA

Radius of gyration: 16.42 Å; Cα contacts (8 Å, |Δi|>4): 54; chains: 1; bounding box: 41×26×42 Å

InterPro domains:
  IPR041151 Replication initiator protein A, C-terminal domain [PF18008] (15-82)

Organism: NCBI:txid375175

Foldseek 3Di:
DDDDVVDPVLLVVLLVVLQVCLCVVCVVVPQDFDCPDPVLVVLLVVLVVVLVVCVVVCPVVDPDSSVSSNVSSNVSSVVVRVVVVVVVVCVVCVPVVPD

Secondary structure (DSSP, 8-state):
-----SSHHHHHHHHHHHHHHHHHHTGGGT----TT-TTHHHHHHHHHHHHHHHHHH-TT--S-HHHHHHHHHHHHHHHHHHHHHHHHHHHH-TTGGG-

Solvent-accessible surface area (backbone atoms only — not comparable to full-atom values): 5941 Å² total; per-residue (Å²): 136,82,83,61,79,90,41,76,65,58,57,50,50,38,50,52,51,21,50,51,51,52,31,64,75,36,47,92,79,63,50,77,86,65,81,82,37,81,77,49,43,59,52,52,51,52,51,50,52,52,50,54,49,52,68,71,65,59,80,73,68,70,88,54,63,67,61,51,52,26,54,52,46,35,52,50,52,54,54,52,48,52,53,51,53,51,50,55,49,45,72,75,40,76,74,68,82,77,118

pLDDT: mean 84.43, std 14.19, range [35.94, 96.62]